Protein AF-A0A512JRH5-F1 (afdb_monomer)

Mean predicted aligned error: 8.5 Å

Organism: NCBI:txid1010610

Radius of gyration: 16.24 Å; Cα contacts (8 Å, |Δi|>4): 68; chains: 1; bounding box: 43×39×34 Å

Nearest PDB structures (foldseek):
  6kvy-assembly1_A  TM=8.746E-01  e=3.095E-02  Chlorobium limicola
  3p3a-assembly1_B  TM=9.128E-01  e=4.351E-02  Mycolicibacterium thermoresistibile
  6ktx-assembly1_A  TM=8.724E-01  e=4.064E-02  Chlorobium limicola
  6kvw-assembly2_B  TM=8.754E-01  e=4.064E-02  Chlorobium limicola
  6ktz-assembly1_A  TM=8.754E-01  e=7.007E-02  Chlorobium limicola

Secondary structure (DSSP, 8-state):
----PPPPPS--PPPPP--HHHHHTTTTSSPPPEE-S-HHHHHTS--TT-SS-S--TT-EE--GGGGB-TTSPBPPGGGSPP-

InterPro domains:
  IPR001763 Rhodanese-like domain [PS50206] (27-62)
  IPR036873 Rhodanese-like domain superfamily [G3DSA:3.40.250.10] (16-81)
  IPR036873 Rhodanese-like domain superfamily [SSF52821] (12-79)

Sequence (83 aa):
MAVTLDTPSTAHATVGLVTRQDLCNQLDTETQILDARTAAEFAGEDLRKNARGGHLPGARRIGHAGLLTAEGRLKSPTHYAPC

Solvent-accessible surface area (backbone atoms only — not comparable to full-atom values): 5646 Å² total; per-residue (Å²): 135,85,83,80,76,76,82,78,70,95,77,73,76,86,85,78,89,76,52,73,68,62,49,62,76,34,55,89,51,94,62,83,45,74,38,58,56,55,69,48,36,47,71,29,77,42,38,87,92,49,98,66,53,37,69,65,75,84,49,44,79,48,48,57,73,79,49,36,44,98,89,72,42,75,55,60,77,83,76,52,78,85,130

Foldseek 3Di:
DDDDDPDDDPDDDDDDDDDPVRVVVPLPDPDAAEAQDDPCQQCQVCCPPHPTGHDRRNYDYDHVVVQADPVGHGDDPVVDDDD

pLDDT: mean 82.82, std 18.2, range [32.16, 97.81]

Structure (mmCIF, N/CA/C/O backbone):
data_AF-A0A512JRH5-F1
#
_entry.id   AF-A0A512JRH5-F1
#
loop_
_atom_site.group_PDB
_atom_site.id
_atom_site.type_symbol
_atom_site.label_atom_id
_atom_site.lab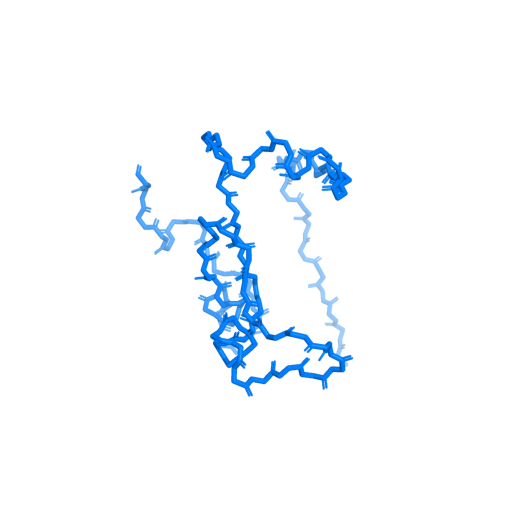el_alt_id
_atom_site.label_comp_id
_atom_site.label_asym_id
_atom_site.label_entity_id
_atom_site.label_seq_id
_atom_site.pdbx_PDB_ins_code
_atom_site.Cartn_x
_atom_si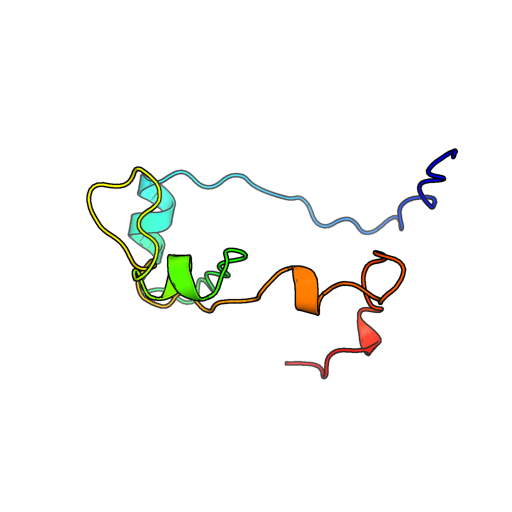te.Cartn_y
_atom_site.Cartn_z
_atom_site.occupancy
_atom_site.B_iso_or_equiv
_atom_site.auth_seq_id
_atom_site.auth_comp_id
_atom_site.auth_asym_id
_atom_site.auth_atom_id
_atom_site.pdbx_PDB_model_num
ATOM 1 N N . MET A 1 1 ? 31.607 5.862 -9.601 1.00 39.53 1 MET A N 1
ATOM 2 C CA . MET A 1 1 ? 30.544 6.400 -10.475 1.00 39.53 1 MET A CA 1
ATOM 3 C C . MET A 1 1 ? 29.787 7.439 -9.669 1.00 39.53 1 MET A C 1
ATOM 5 O O . MET A 1 1 ? 29.333 7.104 -8.584 1.00 39.53 1 MET A O 1
ATOM 9 N N . ALA A 1 2 ? 29.757 8.694 -10.114 1.00 36.09 2 ALA A N 1
ATOM 10 C CA . ALA A 1 2 ? 29.037 9.751 -9.410 1.00 36.09 2 ALA A CA 1
ATOM 11 C C . ALA A 1 2 ? 27.549 9.658 -9.776 1.00 36.09 2 ALA A C 1
ATOM 13 O O . ALA A 1 2 ? 27.202 9.710 -10.953 1.00 36.09 2 ALA A O 1
ATOM 14 N N . VAL A 1 3 ? 26.685 9.465 -8.779 1.00 32.16 3 VAL A N 1
ATOM 15 C CA . VAL A 1 3 ? 25.233 9.556 -8.963 1.00 32.16 3 VAL A CA 1
ATOM 16 C C . VAL A 1 3 ? 24.886 11.039 -8.966 1.00 32.16 3 VAL A C 1
ATOM 18 O O . VAL A 1 3 ? 24.825 11.670 -7.914 1.00 32.16 3 VAL A O 1
ATOM 21 N N . THR A 1 4 ? 24.718 11.611 -10.154 1.00 34.16 4 THR A N 1
ATOM 22 C CA . THR A 1 4 ? 24.160 12.956 -10.299 1.00 34.16 4 THR A CA 1
ATOM 23 C C . THR A 1 4 ? 22.667 12.871 -10.016 1.00 34.16 4 THR A C 1
ATOM 25 O O . THR A 1 4 ? 21.927 12.217 -10.753 1.00 34.16 4 THR A O 1
ATOM 28 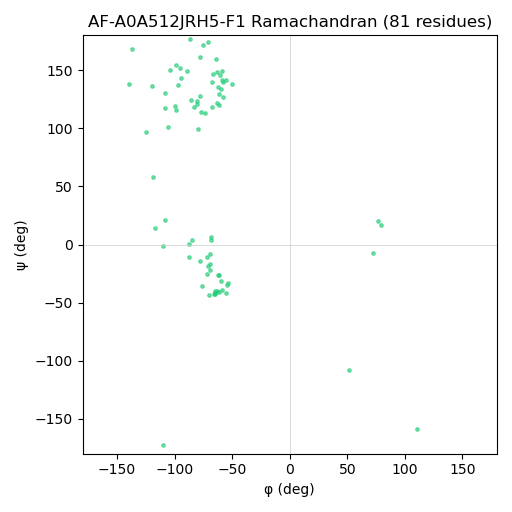N N . LEU A 1 5 ? 22.233 13.493 -8.923 1.00 38.91 5 LEU A N 1
ATOM 29 C CA . LEU A 1 5 ? 20.817 13.701 -8.656 1.00 38.91 5 LEU A CA 1
ATOM 30 C C . LEU A 1 5 ? 20.368 14.915 -9.473 1.00 38.91 5 LEU A C 1
ATOM 32 O O . LEU A 1 5 ? 20.965 15.986 -9.360 1.00 38.91 5 LEU A O 1
ATOM 36 N N . ASP A 1 6 ? 19.354 14.734 -10.318 1.00 43.50 6 ASP A N 1
ATOM 37 C CA . ASP A 1 6 ? 18.732 15.842 -11.043 1.00 43.50 6 ASP A CA 1
ATOM 38 C C . ASP A 1 6 ? 18.170 16.871 -10.050 1.00 43.50 6 ASP A C 1
ATOM 40 O O . ASP A 1 6 ? 17.739 16.535 -8.943 1.00 43.50 6 ASP A O 1
ATOM 44 N N . THR A 1 7 ? 18.159 18.138 -10.461 1.00 47.44 7 THR A N 1
ATOM 45 C CA . THR A 1 7 ? 17.575 19.237 -9.692 1.00 47.44 7 THR A CA 1
ATOM 46 C C . THR A 1 7 ? 16.091 18.950 -9.414 1.00 47.44 7 THR A C 1
ATOM 48 O O . THR A 1 7 ? 15.352 18.667 -10.361 1.00 47.44 7 THR A O 1
ATOM 51 N N . PRO A 1 8 ? 15.626 19.006 -8.151 1.00 50.31 8 PRO A N 1
ATOM 52 C CA . PRO A 1 8 ? 14.238 18.706 -7.825 1.00 50.31 8 PRO A CA 1
ATOM 53 C C . PRO A 1 8 ? 13.290 19.686 -8.526 1.00 50.31 8 PRO A C 1
ATOM 55 O O . PRO A 1 8 ? 13.458 20.904 -8.449 1.00 50.31 8 PRO A O 1
ATOM 58 N N . SER A 1 9 ? 12.278 19.139 -9.201 1.00 58.06 9 SER A N 1
ATOM 59 C CA . SER A 1 9 ? 11.124 19.900 -9.677 1.00 58.06 9 SER A CA 1
ATOM 60 C C . SER A 1 9 ? 10.427 20.545 -8.475 1.00 58.06 9 SER A C 1
ATOM 62 O O . SER A 1 9 ? 10.204 19.903 -7.453 1.00 58.06 9 SER A O 1
ATOM 64 N N . THR A 1 10 ? 10.077 21.825 -8.576 1.00 49.19 10 THR A N 1
ATOM 65 C CA . THR A 1 10 ? 9.623 22.679 -7.460 1.00 49.19 10 THR A CA 1
ATOM 66 C C . THR A 1 10 ? 8.246 22.302 -6.876 1.00 49.19 10 THR A C 1
ATOM 68 O O . THR A 1 10 ? 7.739 22.995 -6.002 1.00 49.19 10 THR A O 1
ATOM 71 N N . ALA A 1 11 ? 7.633 21.197 -7.305 1.00 55.88 11 ALA A N 1
ATOM 72 C CA . ALA A 1 11 ? 6.343 20.711 -6.816 1.00 55.88 11 ALA A CA 1
ATOM 73 C C . ALA A 1 11 ? 6.475 19.322 -6.170 1.00 55.88 11 ALA A C 1
ATOM 75 O O . ALA A 1 11 ? 5.844 18.356 -6.595 1.00 55.88 11 ALA A O 1
ATOM 76 N N . HIS A 1 12 ? 7.310 19.191 -5.140 1.00 57.53 12 HIS A N 1
ATOM 77 C CA . HIS A 1 12 ? 7.219 18.023 -4.268 1.00 57.53 12 HIS A CA 1
ATOM 78 C C . HIS A 1 12 ? 6.028 18.219 -3.329 1.00 57.53 12 HIS A C 1
ATOM 80 O O . HIS A 1 12 ? 6.026 19.135 -2.508 1.00 57.53 12 HIS A O 1
ATOM 86 N N . ALA A 1 13 ? 5.003 17.377 -3.465 1.00 62.72 13 ALA A N 1
ATOM 87 C CA . ALA A 1 13 ? 3.923 17.325 -2.489 1.00 62.72 13 ALA A CA 1
ATOM 88 C C . ALA A 1 13 ? 4.498 16.989 -1.104 1.00 62.72 13 ALA A C 1
ATOM 90 O O . ALA A 1 13 ? 5.421 16.178 -0.982 1.00 62.72 13 ALA A O 1
ATOM 91 N N . THR A 1 14 ? 3.965 17.617 -0.060 1.00 77.38 14 THR A N 1
ATOM 92 C CA . THR A 1 14 ? 4.375 17.359 1.321 1.00 77.38 14 THR A CA 1
ATOM 93 C C . THR A 1 14 ? 4.092 15.898 1.664 1.00 77.38 14 THR A C 1
ATOM 95 O O . THR A 1 14 ? 2.946 15.455 1.603 1.00 77.38 14 THR A O 1
ATOM 98 N N . VAL A 1 15 ? 5.128 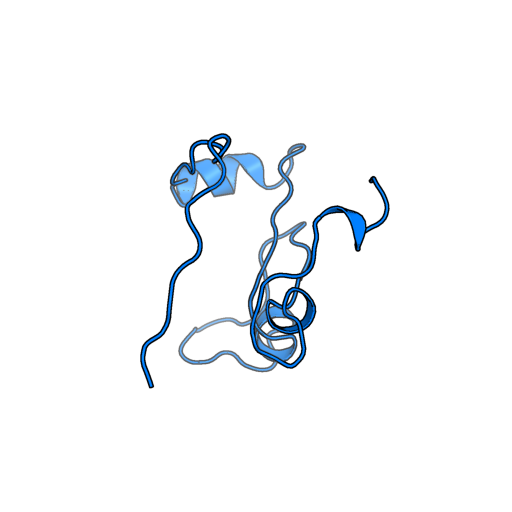15.139 2.022 1.00 81.44 15 VAL A N 1
ATOM 99 C CA . VAL A 1 15 ? 4.966 13.757 2.490 1.00 81.44 15 VAL A CA 1
ATOM 100 C C . VAL A 1 15 ? 4.695 13.782 3.991 1.00 81.44 15 VAL A C 1
ATOM 102 O O . VAL A 1 15 ? 5.470 14.356 4.755 1.00 81.44 15 VAL A O 1
ATOM 105 N N . GLY A 1 16 ? 3.587 13.170 4.407 1.00 86.81 16 GLY A N 1
ATOM 106 C CA . GLY A 1 16 ? 3.217 13.010 5.812 1.00 86.81 16 GLY A CA 1
ATOM 107 C C . GLY A 1 16 ? 3.569 11.624 6.349 1.00 86.81 16 GLY A C 1
ATOM 108 O O . GLY A 1 16 ? 3.632 10.649 5.601 1.00 86.81 16 GLY A O 1
ATOM 109 N N . LEU A 1 17 ? 3.764 11.533 7.663 1.00 92.69 17 LEU A N 1
ATOM 110 C CA . LEU A 1 17 ? 3.777 10.258 8.379 1.00 92.69 17 LEU A CA 1
ATOM 111 C C . LEU A 1 17 ? 2.378 9.986 8.938 1.00 92.69 17 LEU A C 1
ATOM 113 O O . LEU A 1 17 ? 1.708 10.905 9.402 1.00 92.69 17 LEU A O 1
ATOM 117 N N . VAL A 1 18 ? 1.965 8.720 8.929 1.00 92.12 18 VAL A N 1
ATOM 118 C CA . VAL A 1 18 ? 0.710 8.258 9.536 1.00 92.12 18 VAL A CA 1
ATOM 119 C C . VAL A 1 18 ? 1.026 7.237 10.621 1.00 92.12 18 VAL A C 1
ATOM 121 O O . VAL A 1 18 ? 1.892 6.375 10.444 1.00 92.12 18 VAL A O 1
ATOM 124 N N . THR A 1 19 ? 0.359 7.336 11.770 1.00 95.31 19 THR A N 1
ATOM 125 C CA . THR A 1 19 ? 0.549 6.354 12.840 1.00 95.31 19 THR A CA 1
ATOM 126 C C . THR A 1 19 ? -0.221 5.071 12.534 1.00 95.31 19 THR A C 1
ATOM 128 O O . THR A 1 19 ? -1.179 5.056 11.763 1.00 95.31 19 THR A O 1
ATOM 131 N N . ARG A 1 20 ? 0.152 3.971 13.199 1.00 94.62 20 ARG A N 1
ATOM 132 C CA . ARG A 1 20 ? -0.597 2.708 13.114 1.00 94.62 20 ARG A CA 1
ATOM 133 C C . ARG A 1 20 ? -2.070 2.888 13.494 1.00 94.62 20 ARG A C 1
ATOM 135 O O . ARG A 1 20 ? -2.928 2.283 12.862 1.00 94.62 20 ARG A O 1
ATOM 142 N N . GLN A 1 21 ? -2.350 3.663 14.545 1.00 96.38 21 GLN A N 1
ATOM 143 C CA . GLN A 1 21 ? -3.713 3.838 15.045 1.00 96.38 21 GLN A CA 1
ATOM 144 C C . GLN A 1 21 ? -4.553 4.654 14.064 1.00 96.38 21 GLN A C 1
ATOM 146 O O . GLN A 1 21 ? -5.672 4.256 13.757 1.00 96.38 21 GLN A O 1
ATOM 151 N N . ASP A 1 22 ? -3.991 5.736 13.527 1.00 95.44 22 ASP A N 1
ATOM 152 C CA . ASP A 1 22 ? -4.690 6.577 12.554 1.00 95.44 22 ASP A CA 1
ATOM 153 C C . ASP A 1 22 ? -4.960 5.813 11.260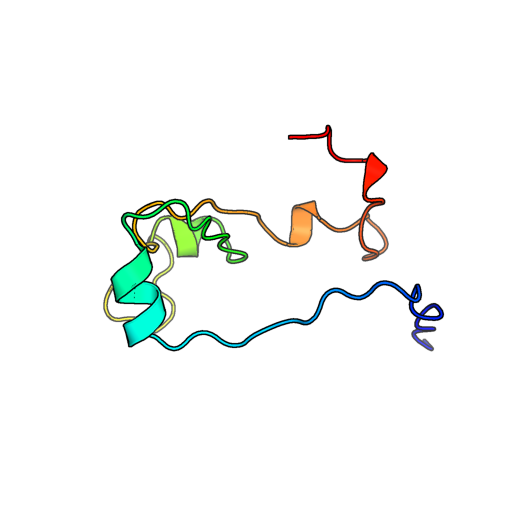 1.00 95.44 22 ASP A C 1
ATOM 155 O O . ASP A 1 22 ? -6.073 5.863 10.746 1.00 95.44 22 ASP A O 1
ATOM 159 N N . LEU A 1 23 ? -3.983 5.036 10.778 1.00 94.56 23 LEU A N 1
ATOM 160 C CA . LEU A 1 23 ? -4.171 4.184 9.606 1.00 94.56 23 LEU A CA 1
ATOM 161 C C . LEU A 1 23 ? -5.235 3.108 9.855 1.00 94.56 23 LEU A C 1
ATOM 163 O O . LEU A 1 23 ? -6.059 2.858 8.984 1.00 94.56 23 LEU A O 1
ATOM 167 N N . CYS A 1 24 ? -5.259 2.501 11.047 1.00 94.38 24 CYS A N 1
ATOM 168 C CA . CYS A 1 24 ? -6.285 1.524 11.419 1.00 94.38 24 CYS A CA 1
ATOM 169 C C . CYS A 1 24 ? -7.698 2.120 11.339 1.00 94.38 24 CYS A C 1
ATOM 171 O O . CYS A 1 24 ? -8.614 1.446 10.880 1.00 94.38 24 CYS A O 1
ATOM 173 N N . ASN A 1 25 ? -7.864 3.381 11.745 1.00 94.69 25 ASN A N 1
ATOM 174 C CA . ASN A 1 25 ? -9.145 4.087 11.690 1.00 94.69 25 ASN A CA 1
ATOM 175 C C . ASN A 1 25 ? -9.571 4.455 10.252 1.00 94.69 25 ASN A C 1
ATOM 177 O O . ASN A 1 25 ? -10.698 4.897 10.049 1.00 94.69 25 ASN A O 1
ATOM 181 N N . GLN A 1 26 ? -8.678 4.307 9.268 1.00 93.81 26 GLN A N 1
ATOM 182 C CA . GLN A 1 26 ? -8.890 4.677 7.865 1.00 93.81 26 GLN A CA 1
ATOM 183 C C . GLN A 1 26 ? -9.006 3.469 6.920 1.00 93.81 26 GLN A C 1
ATOM 185 O O . GLN A 1 26 ? -9.189 3.663 5.725 1.00 93.81 26 GLN A O 1
ATOM 190 N N . LEU A 1 27 ? -8.885 2.227 7.409 1.00 90.88 27 LEU A N 1
ATOM 191 C CA . LEU A 1 27 ? -8.855 1.040 6.535 1.00 90.88 27 LEU A CA 1
ATOM 192 C C . LEU A 1 27 ? -10.146 0.831 5.726 1.00 90.88 27 LEU A C 1
ATOM 194 O O . LEU A 1 27 ? -10.086 0.254 4.645 1.00 90.88 27 LEU A O 1
ATOM 198 N N . ASP A 1 28 ? -11.280 1.319 6.232 1.00 84.00 28 ASP A N 1
ATOM 199 C CA . ASP A 1 28 ? -12.602 1.180 5.607 1.00 84.00 28 ASP A CA 1
ATOM 200 C C . ASP A 1 28 ? -13.120 2.509 5.020 1.00 84.00 28 ASP A C 1
ATOM 202 O O . ASP A 1 28 ? -14.326 2.702 4.857 1.00 84.00 28 ASP A O 1
ATOM 206 N N . THR A 1 29 ? -12.224 3.461 4.744 1.00 88.44 29 THR A N 1
ATOM 207 C CA . THR A 1 29 ? -12.563 4.761 4.141 1.00 88.44 29 THR A CA 1
ATOM 208 C C . THR A 1 29 ? -12.039 4.860 2.703 1.00 88.44 29 THR A C 1
ATOM 210 O O . THR A 1 29 ? -11.513 3.903 2.144 1.00 88.44 29 THR A O 1
ATOM 213 N N . GLU A 1 30 ? -12.140 6.043 2.091 1.00 88.31 30 GLU A N 1
ATOM 214 C CA . GLU A 1 30 ? -11.614 6.337 0.747 1.00 88.31 30 GLU A CA 1
ATOM 215 C C . GLU A 1 30 ? -10.068 6.352 0.663 1.00 88.31 30 GLU A C 1
ATOM 217 O O . GLU A 1 30 ? -9.493 6.680 -0.379 1.00 88.31 30 GLU A O 1
ATOM 222 N N . THR A 1 31 ? -9.361 6.029 1.753 1.00 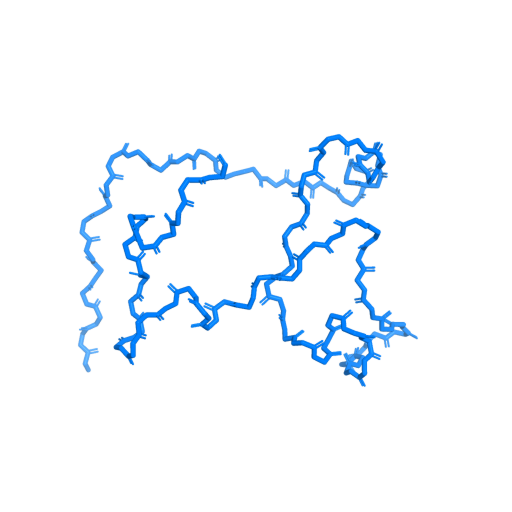90.75 31 THR A N 1
ATOM 223 C CA . THR A 1 31 ? -7.896 6.005 1.779 1.00 90.75 31 THR A CA 1
ATOM 224 C C . THR A 1 31 ? -7.351 4.878 0.901 1.00 90.75 31 THR A C 1
ATOM 226 O O . THR A 1 31 ? -7.536 3.692 1.167 1.00 90.75 31 THR A O 1
ATOM 229 N N . GLN A 1 32 ? -6.581 5.242 -0.126 1.00 92.50 32 GLN A N 1
ATOM 230 C CA . GLN A 1 32 ? -5.868 4.273 -0.955 1.00 92.50 32 GLN A CA 1
ATOM 231 C C . GLN A 1 32 ? -4.543 3.866 -0.306 1.00 92.50 32 GLN A C 1
ATOM 233 O O . GLN A 1 32 ? -3.638 4.682 -0.136 1.00 92.50 32 GLN A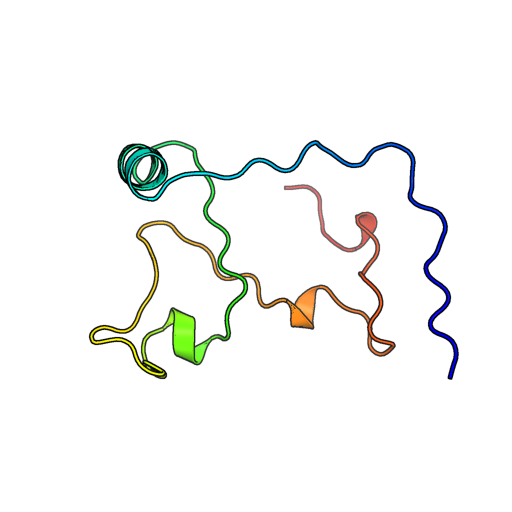 O 1
ATOM 238 N N . ILE A 1 33 ? -4.404 2.578 0.007 1.00 93.44 33 ILE A N 1
ATOM 239 C CA . ILE A 1 33 ? -3.173 2.014 0.568 1.00 93.44 33 ILE A CA 1
ATOM 240 C C . ILE A 1 33 ? -2.384 1.346 -0.551 1.00 93.44 33 ILE A C 1
ATOM 242 O O . ILE A 1 33 ? -2.851 0.391 -1.175 1.00 93.44 33 ILE A O 1
ATOM 246 N N . LEU A 1 34 ? -1.172 1.839 -0.791 1.00 93.00 34 LEU A N 1
ATOM 247 C CA . LEU A 1 34 ? -0.271 1.312 -1.810 1.00 93.00 34 LEU A CA 1
ATOM 248 C C . LEU A 1 34 ? 0.895 0.583 -1.141 1.00 93.00 34 LEU A C 1
ATOM 250 O O . LEU A 1 34 ? 1.676 1.184 -0.407 1.00 93.00 34 LEU A O 1
ATOM 254 N N . ASP A 1 35 ? 1.014 -0.717 -1.401 1.00 93.56 35 ASP A N 1
ATOM 255 C CA . ASP A 1 35 ? 2.077 -1.560 -0.855 1.00 93.56 35 ASP A CA 1
ATOM 256 C C . ASP A 1 35 ? 3.195 -1.751 -1.891 1.00 93.56 35 ASP A C 1
ATOM 258 O O . ASP A 1 35 ? 2.983 -2.335 -2.958 1.00 93.56 35 ASP A O 1
ATOM 262 N N . ALA A 1 36 ? 4.394 -1.254 -1.577 1.00 92.94 36 ALA A N 1
ATOM 263 C CA . ALA A 1 36 ? 5.550 -1.286 -2.473 1.00 92.94 36 ALA A CA 1
ATOM 264 C C . ALA A 1 36 ? 6.403 -2.567 -2.374 1.00 92.94 36 ALA A C 1
ATOM 266 O O . ALA A 1 36 ? 7.420 -2.687 -3.072 1.00 92.94 36 ALA A O 1
ATOM 267 N N . ARG A 1 37 ? 6.020 -3.518 -1.509 1.00 93.12 37 ARG A N 1
ATOM 268 C CA . ARG A 1 37 ? 6.766 -4.761 -1.267 1.00 93.12 37 ARG A CA 1
ATOM 269 C C . ARG A 1 37 ? 6.691 -5.738 -2.447 1.00 93.12 37 ARG A C 1
ATOM 271 O O . ARG A 1 37 ? 6.000 -5.534 -3.455 1.00 93.12 37 ARG A O 1
ATOM 278 N N . THR A 1 38 ? 7.451 -6.826 -2.327 1.00 93.69 38 THR A N 1
ATOM 279 C CA . THR A 1 38 ? 7.438 -7.925 -3.300 1.00 93.69 38 THR A CA 1
ATOM 280 C C . THR A 1 38 ? 6.072 -8.618 -3.347 1.00 93.69 38 THR A C 1
ATOM 282 O O . THR A 1 38 ? 5.266 -8.522 -2.421 1.00 93.69 38 THR A O 1
ATOM 285 N N . ALA A 1 39 ? 5.795 -9.328 -4.445 1.00 95.00 39 ALA A N 1
ATOM 286 C CA . ALA A 1 39 ? 4.549 -10.083 -4.586 1.00 95.00 39 ALA A CA 1
ATOM 287 C C . ALA A 1 39 ? 4.412 -11.184 -3.519 1.00 95.00 39 ALA A C 1
ATOM 289 O O . ALA A 1 39 ? 3.339 -11.314 -2.939 1.00 95.00 39 ALA A O 1
ATOM 290 N N . ALA A 1 40 ? 5.500 -11.897 -3.211 1.00 96.25 40 ALA A N 1
ATOM 291 C CA . ALA A 1 40 ? 5.511 -12.956 -2.201 1.00 96.25 40 ALA A CA 1
ATOM 292 C C . ALA A 1 40 ? 5.235 -12.416 -0.785 1.00 96.25 40 ALA A C 1
ATOM 294 O O . ALA A 1 40 ? 4.463 -13.013 -0.037 1.00 96.25 40 ALA A O 1
ATOM 295 N N . GLU A 1 41 ? 5.793 -11.253 -0.426 1.00 96.00 41 GLU A N 1
ATOM 296 C CA . GLU A 1 41 ? 5.498 -10.600 0.859 1.00 96.00 41 GLU A CA 1
ATOM 297 C C . GLU A 1 41 ? 4.037 -10.138 0.947 1.00 96.00 41 GLU A C 1
ATOM 299 O O . GLU A 1 41 ? 3.391 -10.322 1.979 1.00 96.00 41 GLU A O 1
ATOM 304 N N . PHE A 1 42 ? 3.503 -9.560 -0.135 1.00 96.50 42 PHE A N 1
ATOM 305 C CA . PHE A 1 42 ? 2.113 -9.100 -0.205 1.00 96.50 42 PHE A CA 1
ATOM 306 C C . PHE A 1 42 ? 1.112 -10.263 -0.116 1.00 96.50 42 PHE A C 1
ATOM 308 O O . PHE A 1 42 ? 0.109 -10.159 0.591 1.00 96.50 42 PHE A O 1
ATOM 315 N N . ALA A 1 43 ? 1.390 -11.379 -0.796 1.00 96.88 43 ALA A N 1
ATOM 316 C CA . ALA A 1 43 ? 0.580 -12.597 -0.739 1.00 96.88 43 ALA A CA 1
ATOM 317 C C . ALA A 1 43 ? 0.702 -13.333 0.608 1.00 96.88 43 ALA A C 1
ATOM 319 O O . ALA A 1 43 ? -0.160 -14.135 0.956 1.00 96.88 43 ALA A O 1
ATOM 320 N N . GLY A 1 44 ? 1.750 -13.041 1.385 1.00 97.06 44 GLY A N 1
ATOM 321 C CA . GLY A 1 44 ? 2.046 -13.739 2.633 1.00 97.06 44 GLY A CA 1
ATOM 322 C C . GLY A 1 44 ? 2.733 -15.089 2.451 1.00 97.06 44 GLY A C 1
ATOM 323 O O . GLY A 1 44 ? 2.767 -15.867 3.397 1.00 97.06 44 GLY A O 1
ATOM 324 N N . GLU A 1 45 ? 3.291 -15.348 1.270 1.00 97.81 45 GLU A N 1
ATOM 325 C CA . GLU A 1 45 ? 4.129 -16.516 0.976 1.00 97.81 45 GLU A CA 1
ATOM 326 C C . GLU A 1 45 ? 5.540 -16.340 1.559 1.00 97.81 45 GLU A C 1
ATOM 328 O O . GLU A 1 45 ? 6.132 -17.289 2.067 1.00 97.81 45 GLU A O 1
ATOM 333 N N . ASP A 1 46 ? 6.056 -15.105 1.543 1.00 96.50 46 ASP A N 1
ATOM 334 C CA . ASP A 1 46 ? 7.292 -14.715 2.225 1.00 96.50 46 ASP A CA 1
ATOM 335 C C . ASP A 1 46 ? 6.967 -13.894 3.482 1.00 96.50 46 ASP A C 1
ATOM 337 O O . ASP A 1 46 ? 6.660 -12.702 3.424 1.00 96.50 46 ASP A O 1
ATOM 341 N N . LEU A 1 47 ? 7.037 -14.542 4.647 1.00 95.50 47 LEU A N 1
ATOM 342 C CA . LEU A 1 47 ? 6.756 -13.915 5.943 1.00 95.50 47 LEU A CA 1
ATOM 343 C C . LEU A 1 47 ? 7.920 -13.050 6.443 1.00 95.50 47 LEU A C 1
ATOM 345 O O . LEU A 1 47 ? 7.751 -12.282 7.399 1.00 95.50 47 LEU A O 1
ATOM 349 N N . ARG A 1 48 ? 9.110 -13.181 5.845 1.00 92.81 48 ARG A N 1
ATOM 350 C CA . ARG A 1 48 ? 10.366 -12.642 6.374 1.00 92.81 48 ARG A CA 1
ATOM 351 C C . ARG A 1 48 ? 10.579 -13.060 7.834 1.00 92.81 48 ARG A C 1
ATOM 353 O O . ARG A 1 48 ? 10.897 -14.209 8.113 1.00 92.81 48 ARG A O 1
ATOM 360 N N . LYS A 1 49 ? 10.429 -12.117 8.769 1.00 94.56 49 LYS A N 1
ATOM 361 C CA . LYS A 1 49 ? 10.568 -12.321 10.222 1.00 94.56 49 LYS A CA 1
ATOM 362 C C . LYS A 1 49 ? 9.260 -12.054 10.980 1.00 94.56 49 LYS A C 1
ATOM 364 O O . LYS A 1 49 ? 9.284 -11.885 12.196 1.00 94.56 49 LYS A O 1
ATOM 369 N N . ASN A 1 50 ? 8.134 -11.970 10.272 1.00 92.06 50 ASN A N 1
ATOM 370 C CA . ASN A 1 50 ? 6.832 -11.688 10.866 1.00 92.06 50 ASN A CA 1
ATOM 371 C C . ASN A 1 50 ? 6.130 -12.976 11.301 1.00 92.06 50 ASN A C 1
ATOM 373 O O . ASN A 1 50 ? 6.253 -14.015 10.660 1.00 92.06 50 ASN A O 1
ATOM 377 N N . ALA A 1 51 ? 5.320 -12.881 12.357 1.00 95.44 51 ALA A N 1
ATOM 378 C CA . ALA A 1 51 ? 4.487 -13.993 12.818 1.00 95.44 51 ALA A CA 1
ATOM 379 C C . ALA A 1 51 ? 3.331 -14.326 11.853 1.00 95.44 51 ALA A C 1
ATOM 381 O O . ALA A 1 51 ? 2.783 -15.423 11.905 1.00 95.44 51 ALA A O 1
ATOM 382 N N . ARG A 1 52 ? 2.925 -13.370 11.006 1.00 95.62 52 ARG A N 1
ATOM 383 C CA . ARG A 1 52 ? 1.852 -13.510 10.012 1.00 95.62 52 ARG A CA 1
ATOM 384 C C . ARG A 1 52 ? 2.263 -12.826 8.709 1.00 95.62 52 ARG A C 1
ATOM 386 O O . ARG A 1 52 ? 2.836 -11.737 8.753 1.00 95.62 52 ARG A O 1
ATOM 393 N N . GLY A 1 53 ? 1.975 -13.475 7.584 1.00 95.81 53 GLY A N 1
ATOM 394 C CA . GLY A 1 53 ? 2.137 -12.912 6.244 1.00 95.81 53 GLY A CA 1
ATOM 395 C C . GLY A 1 53 ? 0.909 -12.120 5.785 1.00 95.81 53 GLY A C 1
ATOM 396 O O . GLY A 1 53 ? -0.104 -12.069 6.485 1.00 95.81 53 GLY A O 1
ATOM 397 N N . GLY A 1 54 ? 1.007 -11.521 4.597 1.00 96.19 54 GLY A N 1
ATOM 398 C CA . GLY A 1 54 ? -0.095 -10.854 3.908 1.00 96.19 54 GLY A CA 1
ATOM 399 C C . GLY A 1 54 ? 0.051 -9.332 3.846 1.00 96.19 54 GLY A C 1
ATOM 400 O O . GLY A 1 54 ? 1.142 -8.762 3.982 1.00 96.19 54 GLY A O 1
ATOM 401 N N . HIS A 1 55 ? -1.079 -8.664 3.640 1.00 95.38 55 HIS A N 1
ATOM 402 C CA . HIS A 1 55 ? -1.180 -7.216 3.474 1.00 95.38 55 HIS A CA 1
ATOM 403 C C . HIS A 1 55 ? -2.373 -6.646 4.248 1.00 95.38 55 HIS A C 1
ATOM 405 O O . HIS A 1 55 ? -3.219 -7.383 4.756 1.00 95.38 55 HIS A O 1
ATOM 411 N N . LEU A 1 56 ? -2.408 -5.317 4.370 1.00 94.88 56 LEU A N 1
ATOM 412 C CA . LEU A 1 56 ? -3.526 -4.614 4.995 1.00 94.88 56 LEU A CA 1
ATOM 413 C C . LEU A 1 56 ? -4.802 -4.752 4.147 1.00 94.88 56 LEU A C 1
ATOM 415 O O . LEU A 1 56 ? -4.701 -4.764 2.918 1.00 94.88 56 LEU A O 1
ATOM 419 N N . PRO A 1 57 ? -5.994 -4.800 4.769 1.00 93.00 57 PRO A N 1
ATOM 420 C CA . PRO A 1 57 ? -7.262 -4.749 4.045 1.00 93.00 57 PRO A CA 1
ATOM 421 C C . PRO A 1 57 ? -7.312 -3.577 3.056 1.00 93.00 57 PRO A C 1
ATOM 423 O O . PRO A 1 57 ? -6.825 -2.489 3.356 1.00 93.00 57 PRO A O 1
ATOM 426 N N . GLY A 1 58 ? -7.845 -3.817 1.855 1.00 92.12 58 GLY A N 1
ATOM 427 C CA . GLY A 1 58 ? -7.983 -2.799 0.803 1.00 92.12 58 GLY A CA 1
ATOM 428 C C . GLY A 1 58 ? -6.681 -2.375 0.106 1.00 92.12 58 GLY A C 1
ATOM 429 O O . GLY A 1 58 ? -6.737 -1.657 -0.895 1.00 92.12 58 GLY A O 1
ATOM 430 N N . ALA A 1 59 ? -5.511 -2.828 0.574 1.00 94.94 59 ALA A N 1
ATOM 431 C CA . ALA A 1 59 ? -4.237 -2.429 -0.010 1.00 94.94 59 ALA A CA 1
ATOM 432 C C . ALA A 1 59 ? -4.045 -2.973 -1.431 1.00 94.94 59 ALA A C 1
ATOM 434 O O . ALA A 1 59 ? -4.334 -4.131 -1.734 1.00 94.94 59 ALA A O 1
ATOM 435 N N . ARG A 1 60 ? -3.480 -2.137 -2.304 1.00 93.75 60 ARG A N 1
ATOM 436 C CA . ARG A 1 60 ? -3.086 -2.499 -3.667 1.00 93.75 60 ARG A CA 1
ATOM 437 C C . ARG A 1 60 ? -1.574 -2.563 -3.758 1.00 93.75 60 ARG A C 1
ATOM 439 O O . ARG A 1 60 ? -0.877 -1.626 -3.377 1.00 93.75 60 ARG A O 1
ATOM 446 N N . ARG A 1 61 ? -1.050 -3.655 -4.308 1.00 94.25 61 ARG A N 1
ATOM 447 C CA . ARG A 1 61 ? 0.391 -3.791 -4.520 1.00 94.25 61 ARG A CA 1
ATOM 448 C C . ARG A 1 61 ? 0.838 -2.997 -5.745 1.00 94.25 61 ARG A C 1
ATOM 450 O O . ARG A 1 61 ? 0.347 -3.239 -6.847 1.00 94.25 61 ARG A O 1
ATOM 457 N N . ILE A 1 62 ? 1.845 -2.145 -5.578 1.00 91.38 62 ILE A N 1
ATOM 458 C CA . ILE A 1 62 ? 2.566 -1.488 -6.675 1.00 91.38 62 ILE A CA 1
ATOM 459 C C . ILE A 1 62 ? 4.051 -1.787 -6.503 1.00 91.38 62 ILE A C 1
ATOM 461 O O . ILE A 1 62 ? 4.754 -1.134 -5.742 1.00 91.38 62 ILE A O 1
ATOM 465 N N . GLY A 1 63 ? 4.546 -2.806 -7.207 1.00 87.19 63 GLY A N 1
ATOM 466 C CA . GLY A 1 63 ? 5.952 -3.197 -7.095 1.00 87.19 63 GLY A CA 1
ATOM 467 C C . GLY A 1 63 ? 6.881 -2.084 -7.575 1.00 87.19 63 GLY A C 1
ATOM 468 O O . GLY A 1 63 ? 6.807 -1.701 -8.742 1.00 87.19 63 GLY A O 1
ATOM 469 N N . HIS A 1 64 ? 7.787 -1.621 -6.707 1.00 83.00 64 HIS A N 1
ATOM 470 C CA . HIS A 1 64 ? 8.658 -0.474 -7.002 1.00 83.00 64 HIS A CA 1
ATOM 471 C C . HIS A 1 64 ? 9.456 -0.637 -8.309 1.00 83.00 64 HIS A C 1
ATOM 473 O O . HIS A 1 64 ? 9.644 0.330 -9.038 1.00 83.00 64 HIS A O 1
ATOM 479 N N . ALA A 1 65 ? 9.879 -1.861 -8.644 1.00 85.88 65 ALA A N 1
ATOM 480 C CA . ALA A 1 65 ? 10.633 -2.146 -9.863 1.00 85.88 65 ALA A CA 1
ATOM 481 C C . ALA A 1 65 ? 9.854 -1.771 -11.136 1.00 85.88 65 ALA A C 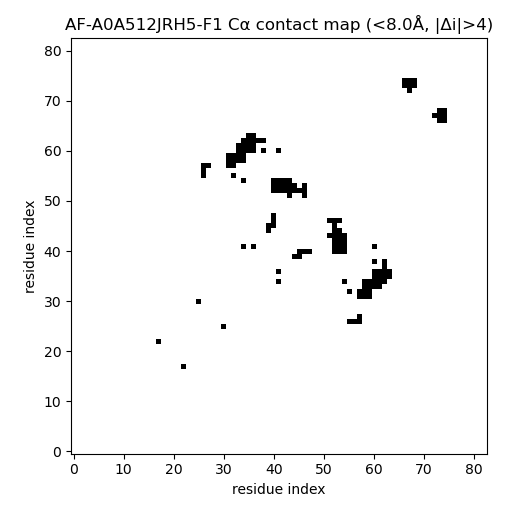1
ATOM 483 O O . ALA A 1 65 ? 10.444 -1.335 -12.118 1.00 85.88 65 ALA A O 1
ATOM 484 N N . GLY A 1 66 ? 8.520 -1.873 -11.108 1.00 85.69 66 GLY A N 1
ATOM 485 C CA . GLY A 1 66 ? 7.665 -1.459 -12.222 1.00 85.69 66 GLY A CA 1
ATOM 486 C C . GLY A 1 66 ? 7.633 0.055 -12.441 1.00 85.69 66 GLY A C 1
ATOM 487 O O . GLY A 1 66 ? 7.250 0.492 -13.529 1.00 85.69 66 GLY A O 1
ATOM 488 N N . LEU A 1 67 ? 8.060 0.837 -11.441 1.00 86.56 67 LEU A N 1
ATOM 489 C CA . LEU A 1 67 ? 8.120 2.297 -11.486 1.00 86.56 67 LEU A CA 1
ATOM 490 C C . LEU A 1 67 ? 9.432 2.836 -12.065 1.00 86.56 67 LEU A C 1
ATOM 492 O O . LEU A 1 67 ? 9.527 4.033 -12.341 1.00 86.56 67 LEU A O 1
ATOM 496 N N . LEU A 1 68 ? 10.426 1.965 -12.253 1.00 90.00 68 LEU A N 1
ATOM 497 C CA . LEU A 1 68 ? 11.760 2.328 -12.714 1.00 90.00 68 LEU A CA 1
ATOM 498 C C . LEU A 1 68 ? 11.970 1.965 -14.193 1.00 90.00 68 LEU A C 1
ATOM 500 O O . LEU A 1 68 ? 11.375 1.020 -14.713 1.00 90.00 68 LEU A O 1
ATOM 504 N N . THR A 1 69 ? 12.809 2.732 -14.884 1.00 91.38 69 THR A N 1
ATOM 505 C CA . THR A 1 69 ? 13.375 2.385 -16.192 1.00 91.38 69 THR A CA 1
ATOM 506 C C . THR A 1 69 ? 14.478 1.333 -16.029 1.00 91.38 69 THR A C 1
ATOM 508 O O . THR A 1 69 ? 14.897 1.030 -14.909 1.00 91.38 69 THR A O 1
ATOM 511 N N . ALA A 1 70 ? 14.981 0.781 -17.139 1.00 91.56 70 ALA A N 1
ATOM 512 C CA . ALA A 1 70 ? 16.075 -0.194 -17.108 1.00 91.56 70 ALA A CA 1
ATOM 513 C C . ALA A 1 70 ? 17.369 0.389 -16.503 1.00 91.56 70 ALA A C 1
ATOM 515 O O . ALA A 1 70 ? 18.162 -0.328 -15.902 1.00 91.56 70 ALA A O 1
ATOM 516 N N . GLU A 1 71 ? 17.544 1.706 -16.600 1.00 93.06 71 GLU A N 1
ATOM 517 C CA . GLU A 1 71 ? 18.673 2.472 -16.066 1.00 93.06 71 GLU A CA 1
ATOM 518 C C . GLU A 1 71 ? 18.480 2.857 -14.587 1.00 93.06 71 GLU A C 1
ATOM 520 O O . GLU A 1 71 ? 19.293 3.590 -14.024 1.00 93.06 71 GLU A O 1
ATOM 525 N N . GLY A 1 72 ? 17.394 2.403 -13.950 1.00 89.75 72 GLY A N 1
ATOM 526 C CA . GLY A 1 72 ? 17.103 2.675 -12.541 1.00 89.75 72 GLY A CA 1
ATOM 527 C C . GLY A 1 72 ? 16.562 4.082 -12.264 1.00 89.75 72 GLY A C 1
ATOM 528 O O . GLY A 1 72 ? 16.643 4.553 -11.130 1.00 89.75 72 GLY A O 1
ATOM 529 N N . ARG A 1 73 ? 16.014 4.774 -13.271 1.00 90.38 73 ARG A N 1
ATOM 530 C CA . ARG A 1 73 ? 15.378 6.098 -13.111 1.00 90.38 73 ARG A CA 1
ATOM 531 C C . ARG A 1 73 ? 13.872 5.950 -12.939 1.00 90.38 73 ARG A C 1
ATOM 533 O O . ARG A 1 73 ? 13.297 5.010 -13.465 1.00 90.38 73 ARG A O 1
ATOM 540 N N . LEU A 1 74 ? 13.206 6.875 -12.246 1.00 87.31 74 LEU A N 1
ATOM 541 C CA . LEU A 1 74 ? 11.738 6.889 -12.226 1.00 87.31 74 LEU A CA 1
ATOM 542 C C . LEU A 1 74 ? 11.195 7.111 -13.641 1.00 87.31 74 LEU A C 1
ATOM 544 O O . LEU A 1 74 ? 11.674 7.979 -14.373 1.00 87.31 74 LEU A O 1
ATOM 548 N N . LYS A 1 75 ? 10.179 6.334 -14.014 1.00 87.94 75 LYS A N 1
ATOM 549 C CA . LYS A 1 75 ? 9.432 6.555 -15.254 1.00 87.94 75 LYS A CA 1
ATOM 550 C C . LYS A 1 75 ? 8.723 7.911 -15.210 1.00 87.94 75 LYS A C 1
ATOM 552 O O . LYS A 1 75 ? 8.285 8.356 -14.150 1.00 87.94 75 LYS A O 1
ATOM 557 N N . SER A 1 76 ? 8.577 8.541 -16.377 1.00 86.75 76 SER A N 1
ATOM 558 C CA . SER A 1 76 ? 7.813 9.786 -16.522 1.00 86.75 76 SER A CA 1
ATOM 559 C C . SER A 1 76 ? 6.380 9.614 -15.993 1.00 86.75 76 SER A C 1
ATOM 561 O O . SER A 1 76 ? 5.771 8.582 -16.278 1.00 86.75 76 SER A O 1
ATOM 563 N N . PRO A 1 77 ? 5.787 10.615 -15.313 1.00 77.75 77 PRO A N 1
ATOM 564 C CA . PRO A 1 77 ? 4.380 10.577 -14.910 1.00 77.75 77 PRO A CA 1
ATOM 565 C C . PRO A 1 77 ? 3.417 10.309 -16.075 1.00 77.75 77 PRO A C 1
ATOM 567 O O . PRO A 1 77 ? 2.427 9.610 -15.902 1.00 77.75 77 PRO A O 1
ATOM 570 N N . THR A 1 78 ? 3.744 10.789 -17.281 1.00 80.00 78 THR A N 1
ATOM 571 C CA . THR A 1 78 ? 2.950 10.562 -18.505 1.00 80.00 78 THR A CA 1
ATOM 572 C C . THR A 1 78 ? 2.979 9.117 -19.009 1.00 80.00 78 THR A C 1
ATOM 574 O O . THR A 1 78 ? 2.255 8.780 -19.941 1.00 80.00 78 THR A O 1
ATOM 577 N N . HIS A 1 79 ? 3.821 8.259 -18.428 1.00 77.50 79 HIS A N 1
ATOM 578 C CA . HIS A 1 79 ? 3.886 6.840 -18.768 1.00 77.50 79 HIS A CA 1
ATOM 579 C C . HIS A 1 79 ? 2.667 6.059 -18.261 1.00 77.50 79 HIS A C 1
ATOM 581 O O . HIS A 1 79 ? 2.334 5.018 -18.826 1.00 77.50 79 HIS A O 1
ATOM 587 N N . TYR A 1 80 ? 2.011 6.537 -17.202 1.00 70.38 80 TYR A N 1
ATOM 588 C CA . TYR A 1 80 ? 0.788 5.937 -16.677 1.00 70.38 80 TYR A CA 1
ATOM 589 C C . TYR A 1 80 ? -0.418 6.694 -17.235 1.00 70.38 80 TYR A C 1
ATOM 591 O O . TYR A 1 80 ? -0.406 7.922 -17.302 1.00 70.38 80 TYR A O 1
ATOM 599 N N . ALA A 1 81 ? -1.459 5.967 -17.647 1.00 56.44 81 ALA A N 1
ATOM 600 C CA . ALA A 1 81 ? -2.725 6.594 -18.010 1.00 56.44 81 ALA A CA 1
ATOM 601 C C . ALA A 1 81 ? -3.297 7.355 -16.795 1.00 56.44 81 ALA A C 1
ATOM 603 O O . ALA A 1 81 ? -3.107 6.892 -15.664 1.00 56.44 81 ALA A O 1
ATOM 604 N N . PRO A 1 82 ? -3.979 8.500 -16.996 1.00 56.12 82 PRO A N 1
ATOM 605 C CA . PRO A 1 82 ? -4.703 9.147 -15.908 1.00 56.12 82 PRO A CA 1
ATOM 606 C C . PRO A 1 82 ? -5.736 8.169 -15.333 1.00 56.12 82 PRO A C 1
ATOM 608 O O . PRO A 1 82 ? -6.343 7.398 -16.08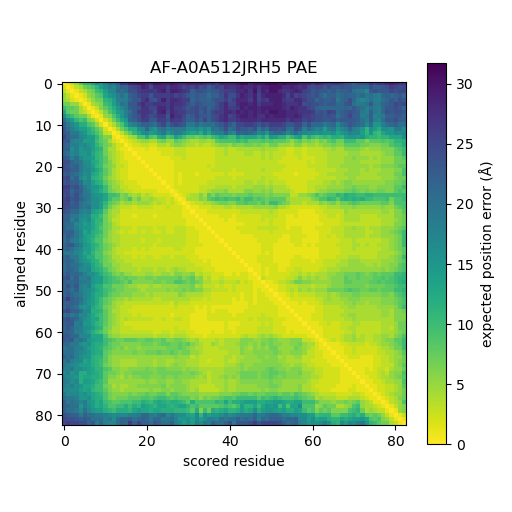0 1.00 56.12 82 PRO A O 1
ATOM 611 N N . CYS A 1 83 ? -5.864 8.175 -14.006 1.00 50.03 83 CYS A N 1
ATOM 612 C CA . CYS A 1 83 ? -6.853 7.390 -13.276 1.00 50.03 83 CYS A CA 1
ATOM 613 C C . CYS A 1 83 ? -8.278 7.881 -13.541 1.00 50.03 83 CYS A C 1
ATOM 615 O O . CYS A 1 83 ? -8.454 9.116 -13.671 1.00 50.03 83 CYS A O 1
#